Protein AF-A0A9E4XN17-F1 (afdb_monomer)

Secondary structure (DSSP, 8-state):
-PPEEEEEEEEETTSEEEETT---GGG----TT--TTHHHHHHH-SEEEEEHHHHHHHTTSSS-TTTTSEEEEE-SS--GGGS-GGGTTS-EEE-S-HHHHHHHHHHTT--EEEEESHHHHHHHHHTT--SEEEEEEES----TTSEEE---

Solvent-accessible surface area (backbone atoms only — not comparable to full-atom values): 8941 Å² total; per-residue (Å²): 109,85,43,46,28,33,35,73,46,62,26,29,65,77,49,30,60,28,35,66,87,63,51,58,74,86,68,74,58,90,57,87,85,61,66,89,56,47,65,66,55,54,71,66,38,52,32,41,39,30,20,57,70,46,47,60,54,52,72,67,65,71,66,76,89,63,74,91,40,50,32,36,36,48,34,89,81,71,52,80,87,75,53,55,80,94,51,68,86,60,55,46,78,41,74,72,56,63,67,62,48,51,52,49,37,22,74,73,63,47,61,28,34,37,43,37,39,42,73,42,43,40,53,28,55,76,68,70,58,60,77,45,74,48,76,48,68,40,100,43,77,76,58,84,92,40,43,42,58,43,82,125

pLDDT: mean 88.88, std 10.57, range [52.31, 98.56]

Sequence (152 aa):
MHPKVSVYIATSLDGFIARSDGRLDWLEHDSGGEDFGFQEFFDSVETVVMGRGTYGFVATSGEWPYGGKRTIVLSSTLHDTDVAEHLVGKFEVFSMAPADLVERLADDGARHTYVDGGVTIQRFLRAGLIDEMTVSRMPVLLGADIAVRVGL

Nearest PDB structures (foldseek):
  3ky8-assembly1_B  TM=9.077E-01  e=1.567E-12  Shewanella loihica PV-4
  3jtw-assembly1_A-2  TM=8.469E-01  e=5.202E-10  Pediococcus pentosaceus ATCC 25745
  3jtw-assembly2_B-3  TM=8.672E-01  e=9.712E-10  Pediococcus pentosaceus ATCC 25745
  2xw7-assembly1_B  TM=8.400E-01  e=9.780E-09  Mycolicibacterium smegmatis
  7xh2-assembly1_A  TM=7.646E-01  e=1.703E-09  Pseudomonas fluorescens

Structure (mmCIF, N/CA/C/O backbone):
data_AF-A0A9E4XN17-F1
#
_entry.id   AF-A0A9E4XN17-F1
#
loop_
_atom_site.group_PDB
_atom_site.id
_atom_site.type_symbol
_atom_site.label_atom_id
_atom_site.label_alt_id
_atom_site.label_comp_id
_atom_site.label_asym_id
_atom_site.label_entity_id
_atom_site.label_seq_id
_atom_site.pdbx_PDB_ins_code
_atom_site.Cartn_x
_atom_site.Cartn_y
_atom_site.Cartn_z
_atom_site.occupancy
_atom_site.B_iso_or_equiv
_atom_site.auth_seq_id
_atom_site.auth_comp_id
_atom_site.auth_asym_id
_atom_site.auth_atom_id
_atom_site.pdbx_PDB_model_num
ATOM 1 N N . MET A 1 1 ? -18.955 -1.495 12.480 1.00 74.06 1 MET A N 1
ATOM 2 C CA . MET A 1 1 ? -19.166 -1.469 11.012 1.00 74.06 1 MET A CA 1
ATOM 3 C C . MET A 1 1 ? -17.912 -2.060 10.392 1.00 74.06 1 MET A C 1
ATOM 5 O O . MET A 1 1 ? -16.853 -1.715 10.882 1.00 74.06 1 MET A O 1
ATOM 9 N N . HIS A 1 2 ? -17.991 -2.976 9.425 1.00 85.75 2 HIS A N 1
ATOM 10 C CA . HIS A 1 2 ? -16.778 -3.528 8.801 1.00 85.75 2 HIS A CA 1
ATOM 11 C C . HIS A 1 2 ? -16.268 -2.536 7.739 1.00 85.75 2 HIS A C 1
ATOM 13 O O . HIS A 1 2 ? -17.040 -2.239 6.821 1.00 85.75 2 HIS A O 1
ATOM 19 N N . PRO A 1 3 ? -15.048 -1.974 7.859 1.00 93.94 3 PRO A N 1
ATOM 20 C CA . PRO A 1 3 ? -14.491 -1.109 6.824 1.00 93.94 3 PRO A CA 1
ATOM 21 C C . PRO A 1 3 ? -14.298 -1.917 5.542 1.00 93.94 3 PRO A C 1
ATOM 23 O O . PRO A 1 3 ? -13.849 -3.057 5.596 1.00 93.94 3 PRO A O 1
ATOM 26 N N . LYS A 1 4 ? -14.611 -1.332 4.385 1.00 98.25 4 LYS A N 1
ATOM 27 C CA . LYS A 1 4 ? -14.257 -1.937 3.098 1.00 98.25 4 LYS A CA 1
ATOM 28 C C . LYS A 1 4 ? -12.734 -1.970 2.984 1.00 98.25 4 LYS A C 1
ATOM 30 O O . LYS A 1 4 ? -12.092 -0.936 3.165 1.00 98.25 4 LYS A O 1
ATOM 35 N N . VAL A 1 5 ? -12.159 -3.111 2.636 1.00 98.56 5 VAL A N 1
ATOM 36 C CA . VAL A 1 5 ? -10.723 -3.286 2.423 1.00 98.56 5 VAL A CA 1
ATOM 37 C C . VAL A 1 5 ? -10.477 -3.634 0.962 1.00 98.56 5 VAL A C 1
ATOM 39 O O . VAL A 1 5 ? -10.957 -4.649 0.454 1.00 98.56 5 VAL A O 1
ATOM 42 N N . SER A 1 6 ? -9.717 -2.790 0.273 1.00 98.56 6 SER A N 1
ATOM 43 C CA . SER A 1 6 ? -9.447 -2.944 -1.153 1.00 98.56 6 SER A CA 1
ATOM 44 C C . SER A 1 6 ? -7.964 -2.970 -1.468 1.00 98.56 6 SER A C 1
ATOM 46 O O . SER A 1 6 ? -7.160 -2.2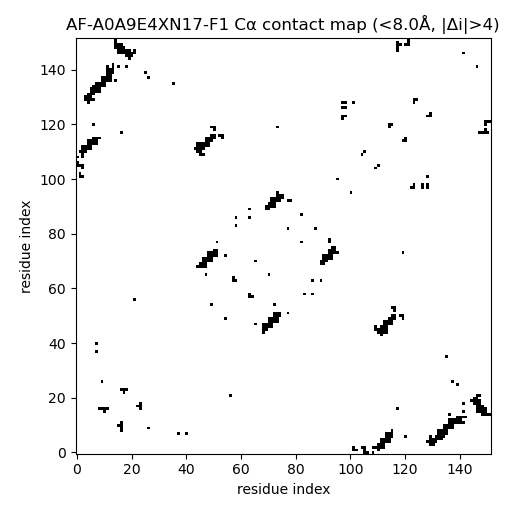96 -0.828 1.00 98.56 6 SER A O 1
ATOM 48 N N . VAL A 1 7 ? -7.622 -3.717 -2.509 1.00 98.25 7 VAL A N 1
ATOM 49 C CA . VAL A 1 7 ? -6.308 -3.703 -3.148 1.00 98.25 7 VAL A CA 1
ATOM 50 C C . VAL A 1 7 ? -6.459 -3.085 -4.530 1.00 98.25 7 VAL A C 1
ATOM 52 O O . VAL A 1 7 ? -7.363 -3.446 -5.280 1.00 98.25 7 VAL A O 1
ATOM 55 N N . TYR A 1 8 ? -5.553 -2.186 -4.878 1.00 97.06 8 TYR A N 1
ATOM 56 C CA . TYR A 1 8 ? -5.412 -1.659 -6.226 1.00 97.06 8 TYR A CA 1
ATOM 57 C C . TYR A 1 8 ? -3.942 -1.794 -6.604 1.00 97.06 8 TYR A C 1
ATOM 59 O O . TYR A 1 8 ? -3.092 -1.173 -5.976 1.00 97.06 8 TYR A O 1
ATOM 67 N N . ILE A 1 9 ? -3.617 -2.663 -7.560 1.00 94.25 9 ILE A N 1
ATOM 68 C CA . ILE A 1 9 ? -2.221 -3.012 -7.834 1.00 94.25 9 ILE A CA 1
ATOM 69 C C . ILE A 1 9 ? -1.965 -3.256 -9.314 1.00 94.25 9 ILE A C 1
ATOM 71 O O . ILE A 1 9 ? -2.763 -3.884 -10.008 1.00 94.25 9 ILE A O 1
ATOM 75 N N . ALA A 1 10 ? -0.812 -2.798 -9.793 1.00 92.25 10 ALA A N 1
ATOM 76 C CA . ALA A 1 10 ? -0.303 -3.167 -11.102 1.00 92.25 10 ALA A CA 1
ATOM 77 C C . ALA A 1 10 ? 0.635 -4.374 -10.983 1.00 92.25 10 ALA A C 1
ATOM 79 O O . ALA A 1 10 ? 1.483 -4.426 -10.094 1.00 92.25 10 ALA A O 1
ATOM 80 N N . THR A 1 11 ? 0.512 -5.337 -11.895 1.00 92.44 11 THR A N 1
ATOM 81 C CA . THR A 1 11 ? 1.398 -6.505 -11.976 1.00 92.44 11 THR A CA 1
ATOM 82 C C . THR A 1 11 ? 1.920 -6.685 -13.395 1.00 92.44 11 THR A C 1
ATOM 84 O O . THR A 1 11 ? 1.197 -6.432 -14.357 1.00 92.44 11 THR A O 1
ATOM 87 N N . SER A 1 12 ? 3.119 -7.231 -13.553 1.00 91.19 12 SER A N 1
ATOM 88 C CA . SER A 1 12 ? 3.583 -7.774 -14.828 1.00 91.19 12 SER A CA 1
ATOM 89 C C . SER A 1 12 ? 2.707 -8.950 -15.288 1.00 91.19 12 SER A C 1
ATOM 91 O O . SER A 1 12 ? 1.927 -9.527 -14.517 1.00 91.19 12 SER A O 1
ATOM 93 N N . LEU A 1 13 ? 2.858 -9.368 -16.544 1.00 90.75 13 LEU A N 1
ATOM 94 C CA . LEU A 1 13 ? 2.138 -10.513 -17.095 1.00 90.75 13 LEU A CA 1
ATOM 95 C C . LEU A 1 13 ? 2.470 -11.808 -16.336 1.00 90.75 13 LEU A C 1
ATOM 97 O O . LEU A 1 13 ? 1.607 -12.663 -16.169 1.00 90.75 13 LEU A O 1
ATOM 101 N N . ASP A 1 14 ? 3.677 -11.942 -15.799 1.00 90.12 14 ASP A N 1
ATOM 102 C CA . ASP A 1 14 ? 4.128 -13.067 -14.971 1.00 90.12 14 ASP A CA 1
ATOM 103 C C . ASP A 1 14 ? 3.928 -12.879 -13.449 1.00 90.12 14 ASP A C 1
ATOM 105 O O . ASP A 1 14 ? 4.371 -13.722 -12.664 1.00 90.12 14 ASP A O 1
ATOM 109 N N . GLY A 1 15 ? 3.184 -11.846 -13.029 1.00 87.19 15 GLY A N 1
ATOM 110 C CA . GLY A 1 15 ? 2.659 -11.705 -11.662 1.00 87.19 15 GLY A CA 1
ATOM 111 C C . GLY A 1 15 ? 3.594 -11.019 -10.660 1.00 87.19 15 GLY A C 1
ATOM 112 O O . GLY A 1 15 ? 3.502 -11.264 -9.452 1.00 87.19 15 GLY A O 1
ATOM 113 N N . PHE A 1 16 ? 4.504 -10.180 -11.144 1.00 89.19 16 PHE A N 1
ATOM 114 C CA . PHE A 1 16 ? 5.435 -9.416 -10.320 1.00 89.19 16 PHE A CA 1
ATOM 115 C C . PHE A 1 16 ? 5.019 -7.952 -10.184 1.00 89.19 16 PHE A C 1
ATOM 117 O O . PHE A 1 16 ? 4.380 -7.407 -11.074 1.00 89.19 16 PHE A O 1
ATOM 124 N N . ILE A 1 17 ? 5.403 -7.314 -9.077 1.00 88.69 17 ILE A N 1
ATOM 125 C CA . ILE A 1 17 ? 4.989 -5.938 -8.736 1.00 88.69 17 ILE A CA 1
ATOM 126 C C . ILE A 1 17 ? 6.137 -4.950 -8.587 1.00 88.69 17 ILE A C 1
ATOM 128 O O . ILE A 1 17 ? 5.918 -3.751 -8.505 1.00 88.69 17 ILE A O 1
ATOM 132 N N . ALA A 1 18 ? 7.363 -5.447 -8.531 1.00 86.69 18 ALA A N 1
ATOM 133 C CA . ALA A 1 18 ? 8.562 -4.634 -8.497 1.00 86.69 18 ALA A CA 1
ATOM 134 C C . ALA A 1 18 ? 9.729 -5.479 -8.980 1.00 86.69 18 ALA A C 1
ATOM 136 O O . ALA A 1 18 ? 9.703 -6.709 -8.851 1.00 86.69 18 ALA A O 1
ATOM 137 N N . ARG A 1 19 ? 10.773 -4.822 -9.479 1.00 85.88 19 ARG A N 1
ATOM 138 C CA . ARG A 1 19 ? 12.066 -5.475 -9.666 1.00 85.88 19 ARG A CA 1
ATOM 139 C C . ARG A 1 19 ? 12.699 -5.841 -8.315 1.00 85.88 19 ARG A C 1
ATOM 141 O O . ARG A 1 19 ? 12.264 -5.390 -7.259 1.00 85.88 19 ARG A O 1
ATOM 148 N N . SER A 1 20 ? 13.749 -6.652 -8.333 1.00 81.81 20 SER A N 1
ATOM 149 C CA . SER A 1 20 ? 14.497 -7.103 -7.155 1.00 81.81 20 SER A CA 1
ATOM 150 C C . SER A 1 20 ? 15.236 -5.960 -6.473 1.00 81.81 20 SER A C 1
ATOM 152 O O . SER A 1 20 ? 15.489 -6.022 -5.276 1.00 81.81 20 SER A O 1
ATOM 154 N N . ASP A 1 21 ? 15.563 -4.918 -7.237 1.00 80.12 21 ASP A N 1
ATOM 155 C CA . ASP A 1 21 ? 16.097 -3.650 -6.743 1.00 80.12 21 ASP A CA 1
ATOM 156 C C . ASP A 1 21 ? 14.992 -2.658 -6.320 1.00 80.12 21 ASP A C 1
ATOM 158 O O . ASP A 1 21 ? 15.292 -1.525 -5.957 1.00 80.12 21 ASP A O 1
ATOM 162 N N . GLY A 1 22 ? 13.720 -3.071 -6.354 1.00 79.38 22 GLY A N 1
ATOM 163 C CA . GLY A 1 22 ? 12.565 -2.262 -5.969 1.00 79.38 22 GLY A CA 1
ATOM 164 C C . GLY A 1 22 ? 12.059 -1.300 -7.045 1.00 79.38 22 GLY A C 1
ATOM 165 O O . GLY A 1 22 ? 11.064 -0.622 -6.806 1.00 79.38 22 GLY A O 1
ATOM 166 N N . ARG A 1 23 ? 12.692 -1.227 -8.226 1.00 84.12 23 ARG A N 1
ATOM 167 C CA . ARG A 1 23 ? 12.269 -0.294 -9.282 1.00 84.12 23 ARG A CA 1
ATOM 168 C C . ARG A 1 23 ? 10.938 -0.679 -9.927 1.00 84.12 23 ARG A C 1
ATOM 170 O O . ARG A 1 23 ? 10.599 -1.861 -10.066 1.00 84.12 23 ARG A O 1
ATOM 177 N N . LEU A 1 24 ? 10.233 0.363 -10.366 1.00 86.94 24 LEU A N 1
ATOM 178 C CA . LEU A 1 24 ? 8.934 0.322 -11.039 1.00 86.94 24 LEU A CA 1
ATOM 179 C C . LEU A 1 24 ? 8.984 0.921 -12.460 1.00 86.94 24 LEU A C 1
ATOM 181 O O . LEU A 1 24 ? 7.953 1.263 -13.016 1.00 86.94 24 LEU A O 1
ATOM 185 N N . ASP A 1 25 ? 10.169 1.019 -13.067 1.00 86.25 25 ASP A N 1
ATOM 186 C CA . ASP A 1 25 ? 10.412 1.526 -14.435 1.00 86.25 25 ASP A CA 1
ATOM 187 C C . ASP A 1 25 ? 9.566 0.823 -15.511 1.00 86.25 25 ASP A C 1
ATOM 189 O O . ASP A 1 25 ? 9.230 1.396 -16.539 1.00 86.25 25 ASP A O 1
ATOM 193 N N . TRP A 1 26 ? 9.185 -0.430 -15.275 1.00 86.62 26 TRP A N 1
ATOM 194 C CA . TRP A 1 26 ? 8.307 -1.190 -16.164 1.00 86.62 26 TRP A CA 1
ATOM 195 C C . TRP A 1 26 ? 6.843 -0.709 -16.154 1.00 86.62 26 TRP A C 1
ATOM 197 O O . TRP A 1 26 ? 6.079 -1.126 -17.024 1.00 86.62 26 TRP A O 1
ATOM 207 N N . LEU A 1 27 ? 6.454 0.139 -15.192 1.00 84.06 27 LEU A N 1
ATOM 208 C CA . LEU A 1 27 ? 5.157 0.820 -15.163 1.00 84.06 27 LEU A CA 1
ATOM 209 C C . LEU A 1 27 ? 5.123 2.068 -16.050 1.00 84.06 27 LEU A C 1
ATOM 211 O O . LEU A 1 27 ? 4.031 2.528 -16.361 1.00 84.06 27 LEU A O 1
ATOM 215 N N . GLU A 1 28 ? 6.271 2.587 -16.503 1.00 75.69 28 GLU A N 1
ATOM 216 C CA . GLU A 1 28 ? 6.367 3.751 -17.405 1.00 75.69 28 GLU A CA 1
ATOM 217 C C . GLU A 1 28 ? 5.941 3.415 -18.851 1.00 75.69 28 GLU A C 1
ATOM 219 O O . GLU A 1 28 ? 6.473 3.942 -19.829 1.00 75.69 28 GLU A O 1
ATOM 224 N N . HIS A 1 29 ? 4.988 2.496 -19.010 1.00 68.94 29 HIS A N 1
ATOM 225 C CA . HIS A 1 29 ? 4.372 2.216 -20.294 1.00 68.94 29 HIS A CA 1
ATOM 226 C C . HIS A 1 29 ? 3.520 3.414 -20.716 1.00 68.94 29 HIS A C 1
ATOM 228 O O . HIS A 1 29 ? 2.818 3.997 -19.892 1.00 68.94 29 HIS A O 1
ATOM 234 N N . ASP A 1 30 ? 3.560 3.763 -22.002 1.00 66.44 30 ASP A N 1
ATOM 235 C CA . ASP A 1 30 ? 2.687 4.795 -22.555 1.00 66.44 30 ASP A CA 1
ATOM 236 C C . ASP A 1 30 ? 1.230 4.321 -22.469 1.00 66.44 30 ASP A C 1
ATOM 238 O O . ASP A 1 30 ? 0.748 3.561 -23.308 1.00 66.44 30 ASP A O 1
ATOM 242 N N . SER A 1 31 ? 0.541 4.738 -21.408 1.00 68.12 31 SER A N 1
ATOM 243 C CA . SER A 1 31 ? -0.887 4.500 -21.207 1.00 68.12 31 SER A CA 1
ATOM 244 C C . SER A 1 31 ? -1.752 5.496 -21.985 1.00 68.12 31 SER A C 1
ATOM 246 O O . SER A 1 31 ? -2.962 5.541 -21.786 1.00 68.12 31 SER A O 1
ATOM 248 N N . GLY A 1 32 ? -1.162 6.359 -22.825 1.00 71.12 32 GLY A N 1
ATOM 249 C CA . GLY A 1 32 ? -1.883 7.454 -23.470 1.00 71.12 32 GLY A CA 1
ATOM 250 C C . GLY A 1 32 ? -2.440 8.481 -22.476 1.00 71.12 32 GLY A C 1
ATOM 251 O O . GLY A 1 32 ? -3.367 9.215 -22.816 1.00 71.12 32 GLY A O 1
ATOM 252 N N . GLY A 1 33 ? -1.899 8.527 -21.252 1.00 70.56 33 GLY A N 1
ATOM 253 C CA . GLY A 1 33 ? -2.381 9.380 -20.162 1.00 70.56 33 GLY A CA 1
ATOM 254 C C . GLY A 1 33 ? -3.486 8.760 -19.300 1.00 70.56 33 GLY A C 1
ATOM 255 O O . GLY A 1 33 ? -4.038 9.455 -18.452 1.00 70.56 33 GLY A O 1
ATOM 256 N N . GLU A 1 34 ? -3.816 7.481 -19.495 1.00 77.94 34 GLU A N 1
ATOM 257 C CA . GLU A 1 34 ? -4.762 6.753 -18.647 1.00 77.94 34 GLU A CA 1
ATOM 258 C C . GLU A 1 34 ? -4.109 6.347 -17.312 1.00 77.94 34 GLU A C 1
ATOM 260 O O . GLU A 1 34 ? -2.981 5.849 -17.283 1.00 77.94 34 GLU A O 1
ATOM 265 N N . ASP A 1 35 ? -4.821 6.551 -16.203 1.00 83.06 35 ASP A N 1
ATOM 266 C CA . ASP A 1 35 ? -4.412 6.170 -14.841 1.00 83.06 35 ASP A CA 1
ATOM 267 C C . ASP A 1 35 ? -5.078 4.862 -14.371 1.00 83.06 35 ASP A C 1
ATOM 269 O O . ASP A 1 35 ? -4.978 4.484 -13.204 1.00 83.06 35 ASP A O 1
ATOM 273 N N . PHE A 1 36 ? -5.791 4.188 -15.279 1.00 86.56 36 PHE A N 1
ATOM 274 C CA . PHE A 1 36 ? -6.576 2.975 -15.045 1.00 86.56 36 PHE A CA 1
ATOM 275 C C . PHE A 1 36 ? -7.668 3.132 -13.966 1.00 86.56 36 PHE A C 1
ATOM 277 O O . PHE A 1 36 ? -8.110 2.145 -13.370 1.00 86.56 36 PHE A O 1
ATOM 284 N N . GLY A 1 37 ? -8.116 4.362 -13.692 1.00 91.38 37 GLY A N 1
ATOM 285 C CA . GLY A 1 37 ? -9.078 4.665 -12.630 1.00 91.38 37 GLY A CA 1
ATOM 286 C C . GLY A 1 37 ? -8.452 4.743 -11.236 1.00 91.38 37 GLY A C 1
ATOM 287 O O . GLY A 1 37 ? -9.176 4.710 -10.238 1.00 91.38 37 GLY A O 1
ATOM 288 N N . PHE A 1 38 ? -7.120 4.831 -11.137 1.00 93.19 38 PHE A N 1
ATOM 289 C CA . PHE A 1 38 ? -6.434 4.950 -9.854 1.00 93.19 38 PHE A CA 1
ATOM 290 C C . PHE A 1 38 ? -6.882 6.189 -9.081 1.00 93.19 38 PHE A C 1
ATOM 292 O O . PHE A 1 38 ? -7.108 6.075 -7.882 1.00 93.19 38 PHE A O 1
ATOM 299 N N . GLN A 1 39 ? -7.055 7.344 -9.728 1.00 93.75 39 GLN A N 1
ATOM 300 C CA . GLN A 1 39 ? -7.467 8.566 -9.039 1.00 93.75 39 GLN A CA 1
ATOM 301 C C . GLN A 1 39 ? -8.870 8.432 -8.433 1.00 93.75 39 GLN A C 1
ATOM 303 O O . GLN A 1 39 ? -9.065 8.778 -7.271 1.00 93.75 39 GLN A O 1
ATOM 308 N N . GLU A 1 40 ? -9.829 7.869 -9.174 1.00 95.50 40 GLU A N 1
ATOM 309 C CA . GLU A 1 40 ? -11.190 7.625 -8.673 1.00 95.50 40 GLU A CA 1
ATOM 310 C C . GLU A 1 40 ? -11.181 6.667 -7.471 1.00 95.50 40 GLU A C 1
ATOM 312 O O . GLU A 1 40 ? -11.806 6.941 -6.443 1.00 95.50 40 GLU A O 1
ATOM 317 N N . PHE A 1 41 ? -10.419 5.574 -7.567 1.00 97.25 41 PHE A N 1
ATOM 318 C CA . PHE A 1 41 ? -10.203 4.657 -6.449 1.00 97.25 41 PHE A CA 1
ATOM 319 C C . PHE A 1 41 ? -9.542 5.362 -5.258 1.00 97.25 41 PHE A C 1
ATOM 321 O O . PHE A 1 41 ? -9.956 5.208 -4.109 1.00 97.25 41 PHE A O 1
ATOM 328 N N . PHE A 1 42 ? -8.502 6.146 -5.520 1.00 96.62 42 PHE A N 1
ATOM 329 C CA . PHE A 1 42 ? -7.731 6.796 -4.481 1.00 96.62 42 PHE A CA 1
ATOM 330 C C . PHE A 1 42 ? -8.566 7.853 -3.753 1.00 96.62 42 PHE A C 1
ATOM 332 O O . PHE A 1 42 ? -8.477 7.978 -2.534 1.00 96.62 42 PHE A O 1
ATOM 339 N N . ASP A 1 43 ? -9.443 8.569 -4.448 1.00 96.50 43 ASP A N 1
ATOM 340 C CA . ASP A 1 43 ? -10.366 9.526 -3.839 1.00 96.50 43 ASP A CA 1
ATOM 341 C C . ASP A 1 43 ? -11.431 8.854 -2.962 1.00 96.50 43 ASP A C 1
ATOM 343 O O . ASP A 1 43 ? -11.883 9.460 -1.987 1.00 96.50 43 ASP A O 1
ATOM 347 N N . SER A 1 44 ? -11.774 7.588 -3.222 1.00 96.75 44 SER A N 1
ATOM 348 C CA . SER A 1 44 ? -12.738 6.844 -2.404 1.00 96.75 44 SER A CA 1
ATOM 349 C C . SER A 1 44 ? -12.166 6.339 -1.074 1.00 96.75 44 SER A C 1
ATOM 351 O O . SER A 1 44 ? -12.938 6.019 -0.166 1.00 96.75 44 SER A O 1
ATOM 353 N N . VAL A 1 45 ? -10.837 6.253 -0.935 1.00 97.50 45 VAL A N 1
ATOM 354 C CA . VAL A 1 45 ? -10.185 5.690 0.259 1.00 97.50 45 VAL A CA 1
ATOM 355 C C . VAL A 1 45 ? -9.804 6.761 1.276 1.00 97.50 45 VAL A C 1
ATOM 357 O O . VAL A 1 45 ? -9.348 7.853 0.939 1.00 97.50 45 VAL A O 1
ATOM 360 N N . GLU A 1 46 ? -9.944 6.436 2.557 1.00 96.81 46 GLU A N 1
ATOM 361 C CA . GLU A 1 46 ? -9.601 7.341 3.666 1.00 96.81 46 GLU A CA 1
ATOM 362 C C . GLU A 1 46 ? -8.316 6.917 4.375 1.00 96.81 46 GLU A C 1
ATOM 364 O O . GLU A 1 46 ? -7.632 7.738 4.989 1.00 96.81 46 GLU A O 1
ATOM 369 N N . THR A 1 47 ? -8.012 5.619 4.314 1.00 98.00 47 THR A N 1
ATOM 370 C CA . THR A 1 47 ? -6.877 5.003 4.998 1.00 98.00 47 THR A CA 1
ATOM 371 C C . THR A 1 47 ? -6.035 4.203 4.016 1.00 98.00 47 THR A C 1
ATOM 373 O O . THR A 1 47 ? -6.576 3.442 3.218 1.00 98.00 47 THR A O 1
ATOM 376 N N . VAL A 1 48 ? -4.715 4.342 4.103 1.00 98.25 48 VAL A N 1
ATOM 377 C CA . VAL A 1 48 ? -3.733 3.548 3.361 1.00 98.25 48 VAL A CA 1
ATOM 378 C C . VAL A 1 48 ? -2.950 2.693 4.351 1.00 98.25 4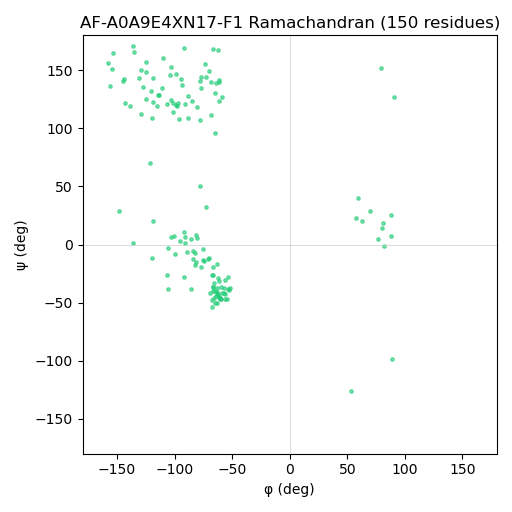8 VAL A C 1
ATOM 380 O O . VAL A 1 48 ? -2.417 3.206 5.331 1.00 98.25 48 VAL A O 1
ATOM 383 N N . VAL A 1 49 ? -2.861 1.393 4.100 1.00 98.38 49 VAL A N 1
ATOM 384 C CA . VAL A 1 49 ? -2.091 0.438 4.899 1.00 98.38 49 VAL A CA 1
ATOM 385 C C . VAL A 1 49 ? -1.020 -0.168 4.012 1.00 98.38 49 VAL A C 1
ATOM 387 O O . VAL A 1 49 ? -1.331 -0.786 2.999 1.00 98.38 49 VAL A O 1
ATOM 390 N N . MET A 1 50 ? 0.242 -0.044 4.409 1.00 97.06 50 MET A N 1
ATOM 391 C CA . MET A 1 50 ? 1.359 -0.617 3.662 1.00 97.06 50 MET A CA 1
ATOM 392 C C . MET A 1 50 ? 2.367 -1.314 4.567 1.00 97.06 50 MET A C 1
ATOM 394 O O . MET A 1 50 ? 2.365 -1.154 5.783 1.00 97.06 50 MET A O 1
ATOM 398 N N . GLY A 1 51 ? 3.246 -2.115 3.970 1.00 95.19 51 GLY A N 1
ATOM 399 C CA . GLY A 1 51 ? 4.361 -2.738 4.687 1.00 95.19 51 GLY A CA 1
ATOM 400 C C . GLY A 1 51 ? 5.635 -1.895 4.638 1.00 95.19 51 GLY A C 1
ATOM 401 O O . GLY A 1 51 ? 5.760 -0.979 3.827 1.00 95.19 51 GLY A O 1
ATOM 402 N N . ARG A 1 52 ? 6.637 -2.274 5.443 1.00 91.56 52 ARG A N 1
ATOM 403 C CA . ARG A 1 52 ? 7.965 -1.626 5.462 1.00 91.56 52 ARG A CA 1
ATOM 404 C C . ARG A 1 52 ? 8.621 -1.504 4.078 1.00 91.56 52 ARG A C 1
ATOM 406 O O . ARG A 1 52 ? 9.278 -0.505 3.820 1.00 91.56 52 ARG A O 1
ATOM 413 N N . GLY A 1 53 ? 8.469 -2.505 3.206 1.00 88.19 53 GLY A N 1
ATOM 414 C CA . GLY A 1 53 ? 9.058 -2.484 1.859 1.00 88.19 53 GLY A CA 1
ATOM 415 C C . GLY A 1 53 ? 8.496 -1.355 0.989 1.00 88.19 53 GLY A C 1
ATOM 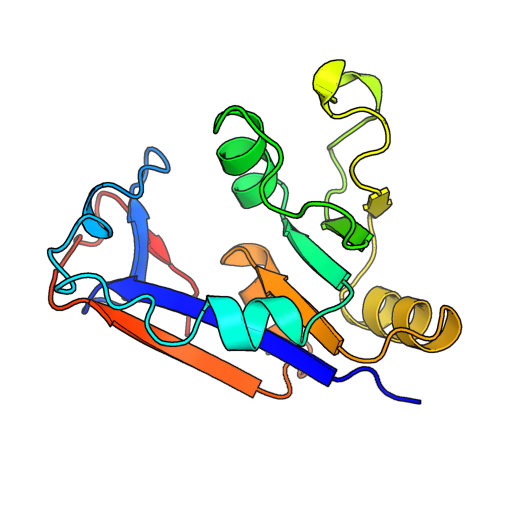416 O O . GLY A 1 53 ? 9.259 -0.557 0.455 1.00 88.19 53 GLY A O 1
ATOM 417 N N . THR A 1 54 ? 7.167 -1.244 0.923 1.00 90.94 54 THR A N 1
ATOM 418 C CA . THR A 1 54 ? 6.478 -0.152 0.217 1.00 90.94 54 THR A CA 1
ATOM 419 C C . THR A 1 54 ? 6.795 1.201 0.840 1.00 90.94 54 THR A C 1
ATOM 421 O O . THR A 1 54 ? 7.106 2.139 0.115 1.00 90.94 54 THR A O 1
ATOM 424 N N . TYR A 1 55 ? 6.805 1.292 2.175 1.00 91.75 55 TYR A N 1
ATOM 425 C CA . TYR A 1 55 ? 7.233 2.510 2.865 1.00 91.75 55 TYR A CA 1
ATOM 426 C C . TYR A 1 55 ? 8.650 2.926 2.453 1.00 91.75 55 TYR A C 1
ATO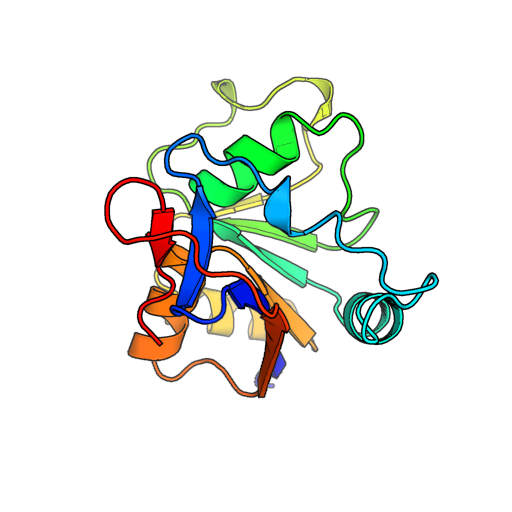M 428 O O . TYR A 1 55 ? 8.864 4.083 2.123 1.00 91.75 55 TYR A O 1
ATOM 436 N N . GLY A 1 56 ? 9.605 1.991 2.420 1.00 88.69 56 GLY A N 1
ATOM 437 C CA . GLY A 1 56 ? 10.984 2.277 2.021 1.00 88.69 56 GLY A CA 1
ATOM 438 C C . GLY A 1 56 ? 11.094 2.828 0.599 1.00 88.69 56 GLY A C 1
ATOM 439 O O . GLY A 1 56 ? 11.889 3.730 0.365 1.00 88.69 56 GLY A O 1
ATOM 440 N N . PHE A 1 57 ? 10.267 2.340 -0.328 1.00 85.69 57 PHE A N 1
ATOM 441 C CA . PHE A 1 57 ? 10.185 2.882 -1.685 1.00 85.69 57 PHE A CA 1
ATOM 442 C C . PHE A 1 57 ? 9.607 4.306 -1.689 1.00 85.69 57 PHE A C 1
ATOM 444 O O . PHE A 1 57 ? 10.249 5.239 -2.170 1.00 85.69 57 PHE A O 1
ATOM 451 N N . VAL A 1 58 ? 8.435 4.499 -1.080 1.00 87.81 58 VAL A N 1
ATOM 452 C CA . VAL A 1 58 ? 7.725 5.789 -1.065 1.00 87.81 58 VAL A CA 1
ATOM 453 C C . VAL A 1 58 ? 8.483 6.867 -0.284 1.00 87.81 58 VAL A C 1
ATOM 455 O O . VAL A 1 58 ? 8.484 8.032 -0.662 1.00 87.81 58 VAL A O 1
ATOM 458 N N . ALA A 1 59 ? 9.203 6.502 0.773 1.00 86.75 59 ALA A N 1
ATOM 459 C CA . ALA A 1 59 ? 10.034 7.440 1.524 1.00 86.75 59 ALA A CA 1
ATOM 460 C C . ALA A 1 59 ? 11.175 8.043 0.681 1.00 86.75 59 ALA A C 1
ATOM 462 O O . ALA A 1 59 ? 11.750 9.057 1.069 1.00 86.75 59 ALA A O 1
ATOM 463 N N . THR A 1 60 ? 11.514 7.436 -0.464 1.00 83.50 60 THR A N 1
ATOM 464 C CA . THR A 1 60 ? 12.546 7.939 -1.385 1.00 83.50 60 THR A CA 1
ATOM 465 C C . THR A 1 60 ? 11.985 8.708 -2.582 1.00 83.50 60 THR A C 1
ATOM 467 O O . THR A 1 60 ? 12.760 9.332 -3.304 1.00 83.50 60 THR A O 1
ATOM 470 N N . SER A 1 61 ? 10.662 8.719 -2.793 1.00 74.12 61 SER A N 1
ATOM 471 C CA . SER A 1 61 ? 10.030 9.324 -3.978 1.00 74.12 61 SER A CA 1
ATOM 472 C C . SER A 1 61 ? 9.854 10.848 -3.897 1.00 74.12 61 SER A C 1
ATOM 474 O O . SER A 1 61 ? 9.217 11.441 -4.765 1.00 74.12 61 SER A O 1
ATOM 476 N N . GLY A 1 62 ? 10.425 11.500 -2.881 1.00 78.69 62 GLY A N 1
ATOM 477 C CA . GLY A 1 62 ? 10.333 12.945 -2.680 1.00 78.69 62 GLY A CA 1
ATOM 478 C C . GLY A 1 62 ? 9.107 13.335 -1.858 1.00 78.69 62 GLY A C 1
ATOM 479 O O . GLY A 1 62 ? 9.152 13.298 -0.631 1.00 78.69 62 GLY A O 1
ATOM 480 N N . GLU A 1 63 ? 8.027 13.756 -2.519 1.00 84.50 63 GLU A N 1
ATOM 481 C CA . GLU A 1 63 ? 6.800 14.173 -1.833 1.00 84.50 63 GLU A CA 1
ATOM 482 C C . GLU A 1 63 ? 5.987 12.968 -1.338 1.00 84.50 63 GLU A C 1
ATOM 484 O O . GLU A 1 63 ? 5.925 11.925 -1.989 1.00 84.50 63 GLU A O 1
ATOM 489 N N . TRP A 1 64 ? 5.347 13.119 -0.174 1.00 89.75 64 TRP A N 1
ATOM 490 C CA . TRP A 1 64 ? 4.473 12.097 0.394 1.00 89.75 64 TRP A CA 1
ATOM 491 C C . TRP A 1 64 ? 3.201 11.939 -0.458 1.00 89.75 64 TRP A C 1
ATOM 493 O O . TRP A 1 64 ? 2.351 12.834 -0.438 1.00 89.75 64 TRP A O 1
ATOM 503 N N . PRO A 1 65 ? 3.010 10.807 -1.160 1.00 88.75 65 PRO A N 1
ATOM 504 C CA . PRO A 1 65 ? 1.989 10.697 -2.201 1.00 88.75 65 PRO A CA 1
ATOM 505 C C . PRO A 1 65 ? 0.572 10.568 -1.635 1.00 88.75 65 PRO A C 1
ATOM 507 O O . PRO A 1 65 ? -0.402 10.716 -2.366 1.00 88.75 65 PRO A O 1
ATOM 510 N N . TYR A 1 66 ? 0.433 10.299 -0.332 1.00 92.06 66 TYR A N 1
ATOM 511 C CA . TYR A 1 66 ? -0.865 10.005 0.276 1.00 92.06 66 TYR A CA 1
ATOM 512 C C . TYR A 1 66 ? -1.604 11.231 0.823 1.00 92.06 66 TYR A C 1
ATOM 514 O O . TYR A 1 66 ? -2.706 11.105 1.364 1.00 92.06 66 TYR A O 1
ATOM 522 N N . GLY A 1 67 ? -1.022 12.424 0.669 1.00 88.06 67 GLY A N 1
ATOM 523 C CA . GLY A 1 67 ? -1.649 13.683 1.060 1.00 88.06 67 GLY A CA 1
ATOM 524 C C . GLY A 1 67 ? -2.130 13.675 2.514 1.00 88.06 67 GLY A C 1
ATOM 525 O O . GLY A 1 67 ? -1.353 13.414 3.432 1.00 88.06 67 GLY A O 1
ATOM 526 N N . GLY A 1 68 ? -3.415 13.985 2.716 1.00 91.06 68 GLY A N 1
ATOM 527 C CA . GLY A 1 68 ? -4.067 14.025 4.031 1.00 91.06 68 GLY A CA 1
ATOM 528 C C . GLY A 1 68 ? -4.721 12.715 4.482 1.00 91.06 68 GLY A C 1
ATOM 529 O O . GLY A 1 68 ? -5.425 12.723 5.490 1.00 91.06 68 GLY A O 1
ATOM 530 N N . LYS A 1 69 ? -4.552 11.608 3.748 1.00 95.62 69 LYS A N 1
ATOM 531 C CA . LYS A 1 69 ? -5.147 10.318 4.126 1.00 95.62 69 LYS A CA 1
ATOM 532 C C . LYS A 1 69 ? -4.411 9.718 5.317 1.00 95.62 69 LYS A C 1
ATOM 534 O O . LYS A 1 69 ? -3.183 9.804 5.414 1.00 95.62 69 LYS A O 1
ATOM 539 N N . ARG A 1 70 ? -5.151 9.049 6.203 1.00 96.94 70 ARG A N 1
ATOM 540 C CA . ARG A 1 70 ? -4.546 8.303 7.310 1.00 96.94 70 ARG A CA 1
ATOM 541 C C . ARG A 1 70 ? -3.658 7.213 6.720 1.00 96.94 70 ARG A C 1
ATOM 543 O O . ARG A 1 70 ? -4.134 6.400 5.937 1.00 96.94 70 ARG A O 1
ATOM 550 N N . THR A 1 71 ? -2.380 7.190 7.070 1.00 97.25 71 THR A N 1
ATOM 551 C CA . THR A 1 71 ? -1.448 6.200 6.521 1.00 97.25 71 THR A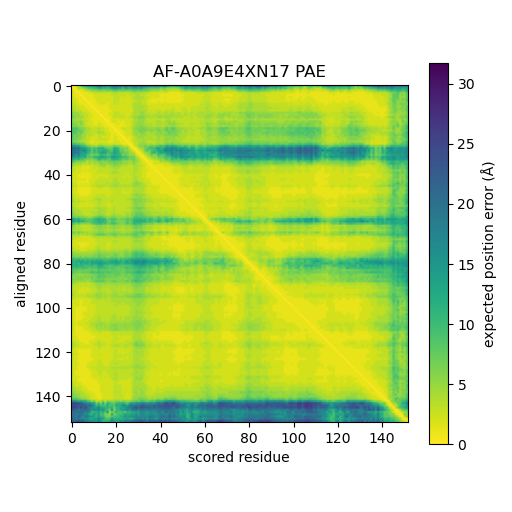 CA 1
ATOM 552 C C . THR A 1 71 ? -0.847 5.371 7.639 1.00 97.25 71 THR A C 1
ATOM 554 O O . THR A 1 71 ? -0.393 5.919 8.637 1.00 97.25 71 THR A O 1
ATOM 557 N N . ILE A 1 72 ? -0.842 4.052 7.477 1.00 97.31 72 ILE A N 1
ATOM 558 C CA . ILE A 1 72 ? -0.374 3.092 8.473 1.00 97.31 72 ILE A CA 1
ATOM 559 C C . ILE A 1 72 ? 0.700 2.215 7.839 1.00 97.31 72 ILE A C 1
ATOM 561 O O . ILE A 1 72 ? 0.471 1.553 6.824 1.00 97.31 72 ILE A O 1
ATOM 565 N N . VAL A 1 73 ? 1.869 2.172 8.469 1.00 96.50 73 VAL A N 1
ATOM 566 C CA . VAL A 1 73 ? 2.957 1.268 8.104 1.00 96.50 73 VAL A CA 1
ATOM 567 C C . VAL A 1 73 ? 2.966 0.092 9.075 1.00 96.50 73 VAL A C 1
ATOM 569 O O . VAL A 1 73 ? 3.261 0.238 10.261 1.00 96.50 73 VAL A O 1
ATOM 572 N N . LEU A 1 74 ? 2.668 -1.101 8.562 1.00 96.75 74 LEU A N 1
ATOM 573 C CA . LEU A 1 74 ? 2.786 -2.348 9.305 1.00 96.75 74 LEU A CA 1
ATOM 574 C C . LEU A 1 74 ? 4.249 -2.790 9.369 1.00 96.75 74 LEU A C 1
ATOM 576 O O . LEU A 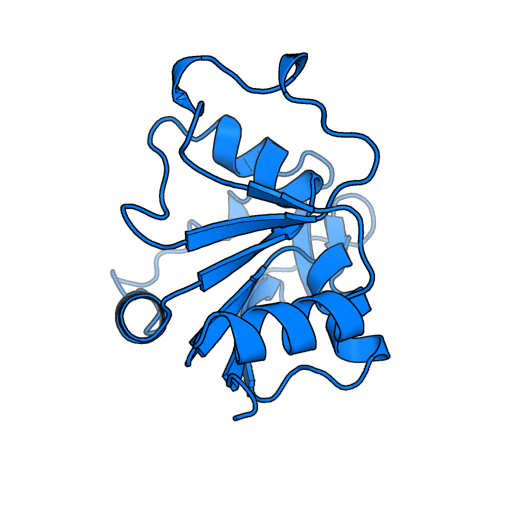1 74 ? 4.825 -3.262 8.382 1.00 96.75 74 LEU A O 1
ATOM 580 N N . SER A 1 75 ? 4.852 -2.651 10.548 1.00 94.62 75 SER A N 1
ATOM 581 C CA . SER A 1 75 ? 6.241 -3.030 10.795 1.00 94.62 75 SER A CA 1
ATOM 582 C C . SER A 1 75 ? 6.494 -3.308 12.273 1.00 94.62 75 SER A C 1
ATOM 584 O O . SER A 1 75 ? 6.098 -2.536 13.136 1.00 94.62 75 SER A O 1
ATOM 586 N N . SER A 1 76 ? 7.229 -4.382 12.560 1.00 91.81 76 SER A N 1
ATOM 587 C CA . SER A 1 76 ? 7.751 -4.694 13.899 1.00 91.81 76 SER A CA 1
ATOM 588 C C . SER A 1 76 ? 9.186 -4.199 14.118 1.00 91.81 76 SER A C 1
ATOM 590 O O . SER A 1 76 ? 9.802 -4.518 15.128 1.00 91.81 76 SER A O 1
ATOM 592 N N . THR A 1 77 ? 9.761 -3.510 13.129 1.00 89.88 77 THR A N 1
ATOM 593 C CA . THR A 1 77 ? 11.194 -3.155 13.077 1.00 89.88 77 THR A CA 1
ATOM 594 C C . THR A 1 77 ? 11.439 -1.712 12.640 1.00 89.88 77 THR A C 1
ATOM 596 O O . THR A 1 77 ? 12.588 -1.335 12.430 1.00 89.88 77 THR A O 1
ATOM 599 N N . LEU A 1 78 ? 10.374 -0.944 12.394 1.00 88.12 78 LEU A N 1
ATOM 600 C CA . LEU A 1 78 ? 10.463 0.474 12.065 1.00 88.12 78 LEU A CA 1
ATOM 601 C C . LEU A 1 78 ? 10.207 1.237 13.360 1.00 88.12 78 LEU A C 1
ATOM 603 O O . LEU A 1 78 ? 9.142 1.073 13.953 1.00 88.12 78 LEU A O 1
ATOM 607 N N . HIS A 1 79 ? 11.186 2.014 13.798 1.00 82.19 79 HIS A N 1
ATOM 608 C CA . HIS A 1 79 ? 11.091 2.850 14.988 1.00 82.19 79 HIS A CA 1
ATOM 609 C C . HIS A 1 79 ? 11.042 4.325 14.590 1.00 82.19 79 HIS A C 1
ATOM 611 O O . HIS A 1 79 ? 11.475 4.688 13.499 1.00 82.19 79 HIS A O 1
ATOM 617 N N . ASP A 1 80 ? 10.565 5.192 15.485 1.00 76.81 80 ASP A N 1
ATOM 618 C CA . ASP A 1 80 ? 10.461 6.636 15.218 1.00 76.81 80 ASP A CA 1
ATOM 619 C C . ASP A 1 80 ? 11.807 7.263 14.817 1.00 76.81 80 ASP A C 1
ATOM 621 O O . ASP A 1 80 ? 11.856 8.182 14.006 1.00 76.81 80 ASP A O 1
ATOM 625 N N . THR A 1 81 ? 12.919 6.722 15.324 1.00 75.81 81 THR A N 1
ATOM 626 C CA . THR A 1 81 ? 14.284 7.144 14.970 1.00 75.81 81 THR A CA 1
ATOM 627 C C . THR A 1 81 ? 14.679 6.838 13.525 1.00 75.81 81 THR A C 1
ATOM 629 O O . THR A 1 81 ? 15.632 7.426 13.025 1.00 75.81 81 THR A O 1
ATOM 632 N N . ASP A 1 82 ? 13.976 5.920 12.861 1.00 80.50 82 ASP A N 1
ATOM 633 C CA . ASP A 1 82 ? 14.215 5.543 11.465 1.00 80.50 82 ASP A CA 1
ATOM 634 C C . ASP A 1 82 ? 13.417 6.423 10.484 1.00 80.50 82 ASP A C 1
ATOM 636 O O . ASP A 1 82 ? 13.560 6.293 9.264 1.00 80.50 82 ASP A O 1
ATOM 640 N N . VAL A 1 83 ? 12.534 7.288 10.995 1.00 83.50 83 VAL A N 1
ATOM 641 C CA . VAL A 1 83 ? 11.662 8.138 10.183 1.00 83.50 83 VAL A CA 1
ATOM 642 C C . VAL A 1 83 ? 12.412 9.402 9.786 1.00 83.50 83 VAL A C 1
ATOM 644 O O . VAL A 1 83 ? 12.901 10.152 10.629 1.00 83.50 83 VAL A O 1
ATOM 647 N N . ALA A 1 84 ? 12.499 9.654 8.480 1.00 82.44 84 ALA A N 1
ATOM 648 C CA . ALA A 1 84 ? 13.096 10.881 7.977 1.00 82.44 84 ALA A CA 1
ATOM 649 C C . ALA A 1 84 ? 12.301 12.103 8.467 1.00 82.44 84 ALA A C 1
ATOM 651 O O . ALA A 1 84 ? 11.072 12.074 8.493 1.00 82.44 84 ALA A O 1
ATOM 652 N N . GLU A 1 85 ? 12.991 13.194 8.805 1.00 84.50 85 GLU A N 1
ATOM 653 C CA . GLU A 1 85 ? 12.386 14.382 9.433 1.00 84.50 85 GLU A CA 1
ATOM 654 C C . GLU A 1 85 ? 11.176 14.933 8.653 1.00 84.50 85 GLU A C 1
ATOM 656 O O . GLU A 1 85 ? 10.150 15.270 9.237 1.00 84.50 85 GLU A O 1
ATOM 661 N N . HIS A 1 86 ? 11.247 14.930 7.319 1.00 84.06 86 HIS A N 1
ATOM 662 C CA . HIS A 1 86 ? 10.170 15.397 6.437 1.00 84.06 86 HIS A CA 1
ATOM 663 C C . HIS A 1 86 ? 8.920 14.492 6.415 1.00 84.06 86 HIS A C 1
ATOM 665 O O . HIS A 1 86 ? 7.882 14.896 5.886 1.00 84.06 86 HIS A O 1
ATOM 671 N N . LEU A 1 87 ? 9.001 13.283 6.980 1.00 87.50 87 LEU A N 1
ATOM 672 C CA . LEU A 1 87 ? 7.907 12.311 7.065 1.00 87.50 87 LEU A CA 1
ATOM 673 C C . LEU A 1 87 ? 7.308 12.195 8.472 1.00 87.50 87 LEU A C 1
ATOM 675 O O . LEU A 1 87 ? 6.329 11.469 8.662 1.00 87.50 87 LEU A O 1
ATOM 679 N N . VAL A 1 88 ? 7.853 12.911 9.460 1.00 86.75 88 VAL A N 1
ATOM 680 C CA . VAL A 1 88 ? 7.329 12.897 10.830 1.00 86.75 88 VAL A CA 1
ATOM 681 C C . VAL A 1 88 ? 5.866 13.352 10.830 1.00 86.75 88 VAL A C 1
ATOM 683 O O . VAL A 1 88 ? 5.516 14.401 10.288 1.00 86.75 88 VAL A O 1
ATOM 686 N N . GLY A 1 89 ? 4.995 12.532 11.423 1.00 88.44 89 GLY A N 1
ATOM 687 C CA . GLY A 1 89 ? 3.554 12.788 11.499 1.00 88.44 89 GLY A CA 1
ATOM 688 C C . GLY A 1 89 ? 2.767 12.514 10.211 1.00 88.44 89 GLY A C 1
ATOM 689 O O . GLY A 1 89 ? 1.570 12.784 10.178 1.00 88.44 89 GLY A O 1
ATOM 690 N N . LYS A 1 90 ? 3.397 11.979 9.153 1.00 91.50 90 LYS A N 1
ATOM 691 C CA . LYS A 1 90 ? 2.707 11.602 7.901 1.00 91.50 90 LYS A CA 1
ATOM 692 C C . LYS A 1 90 ? 2.035 10.227 7.959 1.00 91.50 90 LYS A C 1
ATOM 694 O O . LYS A 1 90 ? 1.180 9.936 7.125 1.00 91.50 90 LYS A O 1
ATOM 699 N N . PHE A 1 91 ? 2.423 9.386 8.914 1.00 94.19 91 PHE A N 1
ATOM 700 C CA . PHE A 1 91 ? 1.908 8.030 9.079 1.00 94.19 91 PHE A CA 1
ATOM 701 C C . PHE A 1 91 ? 2.004 7.553 10.533 1.00 94.19 91 PHE A C 1
ATOM 703 O O . PHE A 1 91 ? 2.729 8.123 11.347 1.00 94.19 91 PHE A O 1
ATOM 710 N N . GLU A 1 92 ? 1.289 6.473 10.831 1.00 94.62 92 GLU A N 1
ATOM 711 C CA . GLU A 1 92 ? 1.354 5.706 12.073 1.00 94.62 92 GLU A CA 1
ATOM 712 C C . GLU A 1 92 ? 2.120 4.399 11.835 1.00 94.62 92 GLU A C 1
ATOM 714 O O . GLU A 1 92 ? 2.019 3.793 10.765 1.00 94.62 92 GLU A O 1
ATOM 719 N N . VAL A 1 93 ? 2.862 3.923 12.837 1.00 94.81 93 VAL A N 1
ATOM 720 C CA . VAL A 1 93 ? 3.504 2.602 12.789 1.00 94.81 93 VAL A CA 1
ATOM 721 C C . VAL A 1 93 ? 2.757 1.649 13.700 1.00 94.81 93 VAL A C 1
ATOM 723 O O . VAL A 1 93 ? 2.696 1.867 14.908 1.00 94.81 93 VAL A O 1
ATOM 726 N N . PHE A 1 94 ? 2.241 0.558 13.135 1.00 95.88 94 PHE A N 1
ATOM 727 C CA . PHE A 1 94 ? 1.614 -0.511 13.906 1.00 95.88 94 PHE A CA 1
ATOM 728 C C . PHE A 1 94 ? 2.339 -1.842 13.721 1.00 95.88 94 PHE A C 1
ATOM 730 O O . PHE A 1 94 ? 2.777 -2.209 12.631 1.00 95.88 94 PHE A O 1
ATOM 737 N N . SER A 1 95 ? 2.410 -2.607 14.808 1.00 95.12 95 SER A N 1
ATOM 738 C CA . SER A 1 95 ? 2.951 -3.966 14.835 1.00 95.12 95 SER A CA 1
ATOM 739 C C . SER A 1 95 ? 1.880 -4.934 15.338 1.00 95.12 95 SER A C 1
ATOM 741 O O . SER A 1 95 ? 1.972 -5.451 16.449 1.00 95.12 95 SER A O 1
ATOM 743 N N . MET A 1 96 ? 0.850 -5.164 14.523 1.00 95.62 96 MET A N 1
ATOM 744 C CA . MET A 1 96 ? -0.275 -6.052 14.842 1.00 95.62 96 MET A CA 1
ATOM 745 C C . MET A 1 96 ? -0.652 -6.951 13.662 1.00 95.62 96 MET A C 1
ATOM 747 O O . MET A 1 96 ? -0.112 -6.808 12.555 1.00 95.62 96 MET A O 1
ATOM 751 N N . ALA A 1 97 ? -1.531 -7.924 13.905 1.00 97.12 97 ALA A N 1
ATOM 752 C CA . ALA A 1 97 ? -2.055 -8.761 12.838 1.00 97.12 97 ALA A CA 1
ATOM 753 C C . ALA A 1 97 ? -3.064 -7.975 11.976 1.00 97.12 97 ALA A C 1
ATOM 755 O O . ALA A 1 97 ? -3.681 -7.028 12.460 1.00 97.12 97 ALA A O 1
ATOM 756 N N . PRO A 1 98 ? -3.267 -8.365 10.702 1.00 97.38 98 PRO A N 1
ATOM 757 C CA . PRO A 1 98 ? -4.273 -7.740 9.842 1.00 97.38 98 PRO A CA 1
ATOM 758 C C . PRO A 1 98 ? -5.685 -7.704 10.443 1.00 97.38 98 PRO A C 1
ATOM 760 O O . PRO A 1 98 ? -6.373 -6.705 10.280 1.00 97.38 98 PRO A O 1
ATOM 763 N N . ALA A 1 99 ? -6.100 -8.762 11.150 1.00 97.44 99 ALA A N 1
ATOM 764 C CA . ALA A 1 99 ? -7.427 -8.835 11.764 1.00 97.44 99 ALA A CA 1
ATOM 765 C C . ALA A 1 99 ? -7.594 -7.774 12.862 1.00 97.44 99 ALA A C 1
ATOM 767 O O . ALA A 1 99 ? -8.516 -6.968 12.786 1.00 97.44 99 ALA A O 1
ATOM 768 N N . ASP A 1 100 ? -6.635 -7.697 13.790 1.00 97.88 100 ASP A N 1
ATOM 769 C CA . ASP A 1 100 ? -6.609 -6.679 14.848 1.00 97.88 100 ASP A CA 1
ATOM 770 C C . ASP A 1 100 ? -6.615 -5.258 14.263 1.00 97.88 100 ASP A C 1
ATOM 772 O O . ASP A 1 100 ? -7.259 -4.353 14.793 1.00 97.88 100 ASP A O 1
ATOM 776 N N . LEU A 1 101 ? -5.907 -5.054 13.144 1.00 97.81 101 LEU A N 1
ATOM 777 C CA . LEU A 1 101 ? -5.892 -3.765 12.462 1.00 97.81 101 LEU A CA 1
ATOM 778 C C . LEU A 1 101 ? -7.266 -3.417 11.885 1.00 97.81 101 LEU A C 1
ATOM 780 O O . LEU A 1 101 ? -7.717 -2.290 12.049 1.00 97.81 101 LEU A O 1
ATOM 784 N N . VAL A 1 102 ? -7.934 -4.355 11.214 1.00 97.56 102 VAL A N 1
ATOM 785 C CA . VAL A 1 102 ? -9.271 -4.121 10.647 1.00 97.56 102 VAL A CA 1
ATOM 786 C C . VAL A 1 102 ? -10.293 -3.831 11.747 1.00 97.56 102 VAL A C 1
ATOM 788 O O . VAL A 1 102 ? -11.095 -2.911 11.591 1.00 97.56 102 VAL A O 1
ATOM 791 N N . GLU A 1 103 ? -10.232 -4.543 12.875 1.00 97.25 103 GLU A N 1
ATOM 792 C CA . GLU A 1 103 ? -11.063 -4.254 14.052 1.00 97.25 103 GLU A CA 1
ATOM 793 C C . GLU A 1 103 ? -10.794 -2.847 14.591 1.00 97.25 103 GLU A C 1
ATOM 795 O O . GLU A 1 103 ? -11.720 -2.063 14.788 1.00 97.25 103 GLU A O 1
ATOM 800 N N . ARG A 1 104 ? -9.520 -2.470 14.734 1.00 96.81 104 ARG A N 1
ATOM 801 C CA . ARG A 1 104 ? -9.167 -1.123 15.180 1.00 96.81 104 ARG A CA 1
ATOM 802 C C . ARG A 1 104 ? -9.650 -0.041 14.214 1.00 96.81 104 ARG A C 1
ATOM 804 O O . ARG A 1 104 ? -10.154 0.990 14.646 1.00 96.81 104 ARG A O 1
ATOM 811 N N . LEU A 1 105 ? -9.506 -0.261 12.910 1.00 96.81 105 LEU A N 1
ATOM 812 C CA . LEU A 1 105 ? -9.987 0.664 11.885 1.00 96.81 105 LEU A CA 1
ATOM 813 C C . LEU A 1 105 ? -11.512 0.808 11.928 1.00 96.81 105 LEU A C 1
ATOM 815 O O . LEU A 1 105 ? -12.020 1.914 11.752 1.00 96.81 105 LEU A O 1
ATOM 819 N N . ALA A 1 106 ? -12.233 -0.280 12.205 1.00 96.38 106 ALA A N 1
ATOM 820 C CA . ALA A 1 106 ? -13.674 -0.251 12.423 1.00 96.38 106 ALA A CA 1
ATOM 821 C C . ALA A 1 106 ? -14.056 0.615 13.634 1.00 96.38 106 ALA A C 1
ATOM 823 O O . ALA A 1 106 ? -14.984 1.422 13.534 1.00 96.38 106 ALA A O 1
ATOM 824 N N . ASP A 1 107 ? -13.337 0.468 14.749 1.00 96.75 107 ASP A N 1
ATOM 825 C CA . ASP A 1 107 ? -13.555 1.239 15.980 1.00 96.75 107 ASP A CA 1
ATOM 826 C C . ASP A 1 107 ? -13.232 2.727 15.797 1.00 96.75 107 ASP A C 1
ATOM 828 O O . ASP A 1 107 ? -13.947 3.594 16.302 1.00 96.75 107 ASP A O 1
ATOM 832 N N . ASP A 1 108 ? -12.195 3.028 15.012 1.00 95.44 108 ASP A N 1
ATOM 833 C CA . ASP A 1 108 ? -11.807 4.390 14.643 1.00 95.44 108 ASP A CA 1
ATOM 834 C C . ASP A 1 108 ? -12.753 5.004 13.577 1.00 95.44 108 ASP A C 1
ATOM 836 O O . ASP A 1 108 ? -12.607 6.173 13.213 1.00 95.44 108 ASP A O 1
ATOM 840 N N . GLY A 1 109 ? -13.734 4.244 13.071 1.00 95.75 109 GLY A N 1
ATOM 841 C CA . GLY A 1 109 ? -14.757 4.719 12.133 1.00 95.75 109 GLY A CA 1
ATOM 842 C C . GLY A 1 109 ? -14.324 4.782 10.664 1.00 95.75 109 GLY A C 1
ATOM 843 O O . GLY A 1 109 ? -14.978 5.463 9.868 1.00 95.75 109 GLY A O 1
ATOM 844 N N . ALA A 1 110 ? -13.247 4.087 10.284 1.00 96.00 110 ALA A N 1
ATOM 845 C CA . ALA A 1 110 ? -12.809 4.005 8.894 1.00 96.00 110 ALA A CA 1
ATOM 846 C C . ALA A 1 110 ? -13.889 3.351 8.017 1.00 96.00 110 ALA A C 1
ATOM 848 O O . ALA A 1 110 ? -14.522 2.370 8.418 1.00 96.00 110 ALA A O 1
ATOM 849 N N . ARG A 1 111 ? -14.095 3.874 6.801 1.00 96.88 111 ARG A N 1
ATOM 850 C CA . ARG A 1 111 ? -15.075 3.303 5.859 1.00 96.88 111 ARG A CA 1
ATOM 851 C C . ARG A 1 111 ? -14.429 2.532 4.722 1.00 96.88 111 ARG A C 1
ATOM 853 O O . ARG A 1 111 ? -14.964 1.498 4.328 1.00 96.88 111 ARG A O 1
ATOM 860 N N . HIS A 1 112 ? -13.297 3.013 4.207 1.00 98.19 112 HIS A N 1
ATOM 861 C CA . HIS A 1 112 ? -12.599 2.388 3.083 1.00 98.19 112 HIS A CA 1
ATOM 862 C C . HIS A 1 112 ? -11.079 2.479 3.248 1.00 98.19 112 HIS A C 1
ATOM 864 O O . HIS A 1 112 ? -10.509 3.565 3.390 1.00 98.19 112 HIS A O 1
ATOM 870 N N . THR A 1 113 ? -10.433 1.316 3.256 1.00 98.31 113 THR A N 1
ATOM 871 C CA . THR A 1 113 ? -8.993 1.129 3.425 1.00 98.31 113 THR A CA 1
ATOM 872 C C . THR A 1 113 ? -8.367 0.555 2.160 1.00 98.31 113 THR A C 1
ATOM 874 O O . THR A 1 113 ? -8.803 -0.480 1.660 1.00 98.31 113 THR A O 1
ATOM 877 N N . TYR A 1 114 ? -7.313 1.207 1.679 1.00 98.50 114 TYR A N 1
ATOM 878 C CA . TYR A 1 114 ? -6.429 0.710 0.634 1.00 98.50 114 TYR A CA 1
ATOM 879 C C . TYR A 1 114 ? -5.269 -0.068 1.260 1.00 98.50 114 TYR A C 1
ATOM 881 O O . TYR A 1 114 ? -4.514 0.488 2.056 1.00 98.50 114 TYR A O 1
ATOM 889 N N . VAL A 1 115 ? -5.118 -1.343 0.905 1.00 98.25 115 VAL A N 1
ATOM 890 C CA . VAL A 1 115 ? -3.981 -2.179 1.303 1.00 98.25 115 VAL A CA 1
ATOM 891 C C . VAL A 1 115 ? -2.993 -2.285 0.148 1.00 98.25 115 VAL A C 1
ATOM 893 O O . VAL A 1 115 ? -3.331 -2.795 -0.919 1.00 98.25 115 VAL A O 1
ATOM 896 N N . ASP A 1 116 ? -1.758 -1.861 0.401 1.00 95.81 116 ASP A N 1
ATOM 897 C CA . ASP A 1 116 ? -0.668 -1.850 -0.569 1.00 95.81 116 ASP A CA 1
ATOM 898 C C . ASP A 1 116 ? 0.571 -2.617 -0.068 1.00 95.81 116 ASP A C 1
ATOM 900 O O . ASP A 1 116 ? 0.811 -2.806 1.131 1.00 95.81 116 ASP A O 1
ATOM 904 N N . GLY A 1 117 ? 1.398 -3.057 -1.010 1.00 92.56 117 GLY A N 1
ATOM 905 C CA . GLY A 1 117 ? 2.626 -3.799 -0.783 1.00 92.56 117 GLY A CA 1
ATOM 906 C C . GLY A 1 117 ? 2.414 -5.303 -0.762 1.00 92.56 117 GLY A C 1
ATOM 907 O O . GLY A 1 117 ? 1.624 -5.831 0.016 1.00 92.56 117 GLY A O 1
ATOM 908 N N . GLY A 1 118 ? 3.188 -6.027 -1.575 1.00 90.38 118 GLY A N 1
ATOM 909 C CA . GLY A 1 118 ? 2.941 -7.450 -1.828 1.00 90.38 118 GLY A CA 1
ATOM 910 C C . GLY A 1 118 ? 2.903 -8.333 -0.580 1.00 90.38 118 GLY A C 1
ATOM 911 O O . GLY A 1 118 ? 1.996 -9.148 -0.441 1.00 90.38 118 GLY A O 1
ATOM 912 N N . VAL A 1 119 ? 3.823 -8.143 0.373 1.00 91.88 119 VAL A N 1
ATOM 913 C CA . VAL A 1 119 ? 3.806 -8.901 1.640 1.00 91.88 119 VAL A CA 1
ATOM 914 C C . VAL A 1 119 ? 2.569 -8.564 2.475 1.00 91.88 119 VAL A C 1
ATOM 916 O O . VAL A 1 119 ? 1.967 -9.455 3.070 1.00 91.88 119 VAL A O 1
ATOM 919 N N . THR A 1 120 ? 2.170 -7.296 2.525 1.00 96.12 120 THR A N 1
ATOM 920 C CA . THR A 1 120 ? 0.991 -6.856 3.279 1.00 96.12 120 THR A CA 1
ATOM 921 C C . THR A 1 120 ? -0.283 -7.409 2.653 1.00 96.12 120 THR A C 1
ATOM 923 O O . THR A 1 120 ? -1.068 -8.042 3.356 1.00 96.12 120 THR A O 1
ATOM 926 N N . ILE A 1 121 ? -0.428 -7.288 1.331 1.00 96.75 121 ILE A N 1
ATOM 927 C CA . ILE A 1 121 ? -1.538 -7.859 0.561 1.00 96.75 121 ILE A CA 1
ATOM 928 C C . ILE A 1 121 ? -1.656 -9.365 0.825 1.00 96.75 121 ILE A C 1
ATOM 930 O O . ILE A 1 121 ? -2.732 -9.839 1.180 1.00 96.75 121 ILE A O 1
ATOM 934 N N . GLN A 1 122 ? -0.550 -10.121 0.778 1.00 94.69 122 GLN A N 1
ATOM 935 C CA . GLN A 1 122 ? -0.556 -11.554 1.111 1.00 94.69 122 GLN A CA 1
ATOM 936 C C . GLN A 1 122 ? -1.075 -11.841 2.520 1.00 94.69 122 GLN A C 1
ATOM 938 O O . GLN A 1 122 ? -1.792 -12.819 2.727 1.00 94.69 122 GLN A O 1
ATOM 943 N N . ARG A 1 123 ? -0.688 -11.031 3.511 1.00 96.25 123 ARG A N 1
ATOM 944 C CA . ARG A 1 123 ? -1.127 -11.226 4.899 1.00 96.25 123 ARG A CA 1
ATOM 945 C C . ARG A 1 123 ? -2.629 -10.986 5.043 1.00 96.25 123 ARG A C 1
ATOM 947 O O . ARG A 1 123 ? -3.277 -11.764 5.735 1.00 96.25 123 ARG A O 1
ATOM 954 N N . PHE A 1 124 ? -3.175 -9.974 4.372 1.00 97.69 124 PHE A N 1
ATOM 955 C CA . PHE A 1 124 ? -4.616 -9.707 4.363 1.00 97.69 124 PHE A CA 1
ATOM 956 C C . PHE A 1 124 ? -5.405 -10.771 3.586 1.00 97.69 124 PHE A C 1
ATOM 958 O O . PHE A 1 124 ? -6.428 -11.241 4.079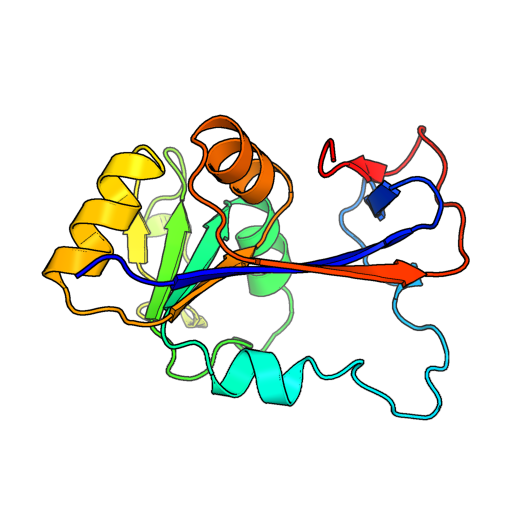 1.00 97.69 124 PHE A O 1
ATOM 965 N N . LEU A 1 125 ? -4.902 -11.223 2.431 1.00 96.81 125 LEU A N 1
ATOM 966 C CA . LEU A 1 125 ? -5.506 -12.315 1.657 1.00 96.81 125 LEU A CA 1
ATOM 967 C C . LEU A 1 125 ? -5.569 -13.615 2.468 1.00 96.81 125 LEU A C 1
ATOM 969 O O . LEU A 1 125 ? -6.622 -14.239 2.546 1.00 96.81 125 LEU A O 1
ATOM 973 N N . ARG A 1 126 ? -4.473 -14.002 3.138 1.00 97.00 126 ARG A N 1
ATOM 974 C CA . ARG A 1 126 ? -4.442 -15.198 4.005 1.00 97.00 126 ARG A CA 1
ATOM 975 C C . ARG A 1 126 ? -5.407 -15.110 5.184 1.00 97.00 126 ARG A C 1
ATOM 977 O O . ARG A 1 126 ? -5.858 -16.143 5.664 1.00 97.00 126 ARG A O 1
ATOM 984 N N . ALA A 1 127 ? -5.689 -13.899 5.657 1.00 97.06 127 ALA A N 1
ATOM 985 C CA . ALA A 1 127 ? -6.648 -13.654 6.725 1.00 97.06 127 ALA A CA 1
ATOM 986 C C . ALA A 1 127 ? -8.103 -13.554 6.222 1.00 97.06 127 ALA A C 1
ATOM 988 O O . ALA A 1 127 ? -9.006 -13.462 7.045 1.00 97.06 127 ALA A O 1
ATOM 989 N N . GLY A 1 128 ? -8.342 -13.578 4.903 1.00 97.38 128 GLY A N 1
ATOM 990 C CA . GLY A 1 128 ? -9.679 -13.433 4.322 1.00 97.38 128 GLY A CA 1
ATOM 991 C C . GLY A 1 128 ? -10.271 -12.029 4.479 1.00 97.38 128 GLY A C 1
ATOM 992 O O . GLY A 1 128 ? -11.485 -11.899 4.568 1.00 97.38 128 GLY A O 1
ATOM 993 N N . LEU A 1 129 ? -9.423 -10.996 4.549 1.00 97.94 129 LEU A N 1
ATOM 994 C CA . LEU A 1 129 ? -9.820 -9.621 4.887 1.00 97.94 129 LEU A CA 1
ATOM 995 C C . LEU A 1 129 ? -9.898 -8.672 3.684 1.00 97.94 129 LEU A C 1
ATOM 997 O O . LEU A 1 129 ? -10.033 -7.475 3.891 1.00 97.94 129 LEU A O 1
ATOM 1001 N N . ILE A 1 130 ? -9.734 -9.153 2.449 1.00 98.19 130 ILE A N 1
ATOM 1002 C CA . ILE A 1 130 ? -9.837 -8.312 1.245 1.00 98.19 130 ILE A CA 1
ATOM 1003 C C . ILE A 1 130 ? -11.239 -8.456 0.652 1.00 98.19 130 ILE A C 1
ATOM 1005 O O . ILE A 1 130 ? -11.623 -9.559 0.269 1.00 98.19 130 ILE A O 1
ATOM 1009 N N . ASP A 1 131 ? -11.964 -7.343 0.533 1.00 98.00 131 ASP A N 1
ATOM 1010 C CA . ASP A 1 131 ? -13.302 -7.302 -0.069 1.00 98.00 131 ASP A CA 1
ATOM 1011 C C . ASP A 1 131 ? -13.240 -7.154 -1.595 1.00 98.00 131 ASP A C 1
ATOM 1013 O O . ASP A 1 131 ? -14.043 -7.738 -2.320 1.00 98.00 131 ASP A O 1
ATOM 1017 N N . GLU A 1 132 ? -12.291 -6.358 -2.097 1.00 97.44 132 GLU A N 1
ATOM 1018 C CA . GLU A 1 132 ? -12.166 -6.047 -3.523 1.00 97.44 132 GLU A CA 1
ATOM 1019 C C . GLU A 1 132 ? -10.702 -5.928 -3.941 1.00 97.44 132 GLU A C 1
ATOM 1021 O O . GLU A 1 132 ? -9.870 -5.400 -3.202 1.00 97.44 132 GLU A O 1
ATOM 1026 N N . MET A 1 133 ? -10.381 -6.398 -5.143 1.00 97.25 133 MET A N 1
ATOM 1027 C CA . MET A 1 133 ? -9.041 -6.285 -5.699 1.00 97.25 133 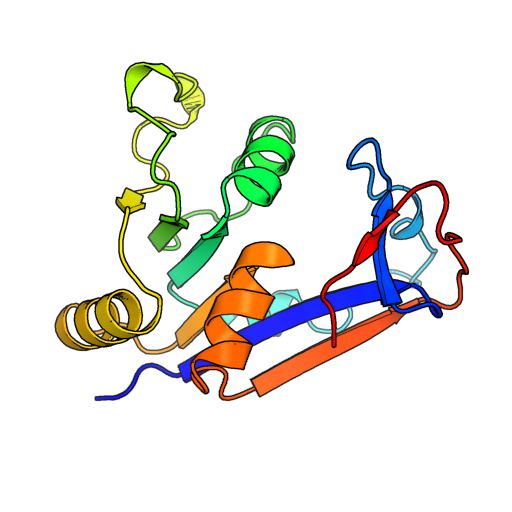MET A CA 1
ATOM 1028 C C . MET A 1 133 ? -9.101 -5.921 -7.179 1.00 97.25 133 MET A C 1
ATOM 1030 O O . MET A 1 133 ? -9.602 -6.693 -7.996 1.00 97.25 133 MET A O 1
ATOM 1034 N N . THR A 1 134 ? -8.529 -4.770 -7.512 1.00 96.38 134 THR A N 1
ATOM 1035 C CA . THR A 1 134 ? -8.309 -4.317 -8.885 1.00 96.38 134 THR A CA 1
ATOM 1036 C C . THR A 1 134 ? -6.866 -4.614 -9.264 1.00 96.38 134 THR A C 1
ATOM 1038 O O . THR A 1 134 ? -5.935 -4.138 -8.611 1.00 96.38 134 THR A O 1
ATOM 1041 N N . VAL A 1 135 ? -6.676 -5.433 -10.302 1.00 93.81 135 VAL A N 1
ATOM 1042 C CA . VAL A 1 135 ? -5.350 -5.853 -10.775 1.00 93.81 135 VAL A CA 1
ATOM 1043 C C . VAL A 1 135 ? -5.143 -5.404 -12.216 1.00 93.81 135 VAL A C 1
ATOM 1045 O O . VAL A 1 135 ? -5.721 -5.977 -13.140 1.00 93.81 135 VAL A O 1
ATOM 1048 N N . SER A 1 136 ? -4.273 -4.417 -12.411 1.00 92.06 136 SER A N 1
ATOM 1049 C CA . SER A 1 136 ? -3.874 -3.938 -13.736 1.00 92.06 136 SER A CA 1
ATOM 1050 C C . SER A 1 136 ? -2.685 -4.749 -14.235 1.00 92.06 136 SER A C 1
ATOM 1052 O O . SER A 1 136 ? -1.573 -4.639 -13.717 1.00 92.06 136 SER A O 1
ATOM 1054 N N . ARG A 1 137 ? -2.908 -5.605 -15.234 1.00 90.88 137 ARG A N 1
ATOM 1055 C CA . ARG A 1 137 ? -1.878 -6.523 -15.731 1.00 90.88 137 ARG A CA 1
ATOM 1056 C C . ARG A 1 137 ? -1.166 -5.944 -16.951 1.00 90.88 137 ARG A C 1
ATOM 1058 O O . ARG A 1 137 ? -1.729 -5.912 -18.041 1.00 90.88 137 ARG A O 1
ATOM 1065 N N . MET A 1 138 ? 0.082 -5.529 -16.768 1.00 89.56 138 MET A N 1
ATOM 1066 C CA . MET A 1 138 ? 0.894 -4.924 -17.822 1.00 89.56 138 MET A CA 1
ATOM 1067 C C . MET A 1 138 ? 1.448 -5.995 -18.772 1.00 89.56 138 MET A C 1
ATOM 1069 O O . MET A 1 138 ? 1.877 -7.056 -18.304 1.00 89.56 138 MET A O 1
ATOM 1073 N N . PRO A 1 139 ? 1.498 -5.741 -20.094 1.00 90.12 139 PRO A N 1
ATOM 1074 C CA . PRO A 1 139 ? 1.944 -6.706 -21.101 1.00 90.12 139 PRO A CA 1
ATOM 1075 C C . PRO A 1 139 ? 3.481 -6.833 -21.155 1.00 90.12 139 PRO A C 1
ATOM 1077 O O . PRO A 1 139 ? 4.094 -6.761 -22.217 1.00 90.12 139 PRO A O 1
ATOM 1080 N N . VAL A 1 140 ? 4.117 -7.029 -20.000 1.00 88.69 140 VAL A N 1
ATOM 1081 C CA . VAL A 1 140 ? 5.567 -7.176 -19.830 1.00 88.69 140 VAL A CA 1
ATOM 1082 C C . VAL A 1 140 ? 5.870 -8.405 -18.978 1.00 88.69 140 VAL A C 1
ATOM 1084 O O . VAL A 1 140 ? 5.141 -8.706 -18.036 1.00 88.69 140 VAL A O 1
ATOM 1087 N N . LEU A 1 141 ? 6.945 -9.121 -19.303 1.00 89.62 141 LEU A N 1
ATOM 1088 C CA . LEU A 1 141 ? 7.483 -10.209 -18.485 1.00 89.62 141 LEU A CA 1
ATOM 1089 C C . LEU A 1 141 ? 8.725 -9.698 -17.755 1.00 89.62 141 LEU A C 1
ATOM 1091 O O . LEU A 1 141 ? 9.645 -9.203 -18.407 1.00 89.62 141 LEU A O 1
ATOM 1095 N N . LEU A 1 142 ? 8.756 -9.803 -16.425 1.00 86.25 142 LEU A N 1
ATOM 1096 C CA . LEU A 1 142 ? 9.924 -9.387 -15.636 1.00 86.25 142 LEU A CA 1
ATOM 1097 C C . LEU A 1 142 ? 10.909 -10.536 -15.396 1.00 86.25 142 LEU A C 1
ATOM 1099 O O . LEU A 1 142 ? 12.106 -10.286 -15.286 1.00 86.25 142 LEU A O 1
ATOM 1103 N N . GLY A 1 143 ? 10.436 -11.783 -15.372 1.00 79.31 143 GLY A N 1
ATOM 1104 C CA . GLY A 1 143 ? 11.255 -12.957 -15.085 1.00 79.31 143 GLY A CA 1
ATOM 1105 C C . GLY A 1 143 ? 11.524 -13.158 -13.588 1.00 79.31 143 GLY A C 1
ATOM 1106 O O . GLY A 1 143 ? 11.539 -12.225 -12.788 1.00 79.31 143 GLY A O 1
ATOM 1107 N N . ALA A 1 144 ? 11.731 -14.419 -13.193 1.00 66.69 144 ALA A N 1
ATOM 1108 C CA . ALA A 1 144 ? 11.837 -14.826 -11.788 1.00 66.69 144 ALA A CA 1
ATOM 1109 C C . ALA A 1 144 ? 13.149 -14.455 -11.093 1.00 66.69 144 ALA A C 1
ATOM 1111 O O . ALA A 1 144 ? 13.198 -14.463 -9.865 1.00 66.69 144 ALA A O 1
ATOM 1112 N N . ASP A 1 145 ? 14.170 -14.079 -11.856 1.00 58.25 145 ASP A N 1
ATOM 1113 C CA . ASP A 1 145 ? 15.509 -13.841 -11.317 1.00 58.25 145 ASP A CA 1
ATOM 1114 C C . ASP A 1 145 ? 15.659 -12.436 -10.709 1.00 58.25 145 ASP A C 1
ATOM 1116 O O . ASP A 1 145 ? 16.682 -12.136 -10.096 1.00 58.25 145 ASP A O 1
ATOM 1120 N N . ILE A 1 146 ? 14.648 -11.567 -10.871 1.00 52.59 146 ILE A N 1
ATOM 1121 C CA . ILE A 1 146 ? 14.768 -10.133 -10.587 1.00 52.59 146 ILE A CA 1
ATOM 1122 C C . ILE A 1 146 ? 13.475 -9.463 -10.093 1.00 52.59 146 ILE A C 1
ATOM 1124 O O . ILE A 1 146 ? 13.307 -8.279 -10.371 1.00 52.59 146 ILE A O 1
ATOM 1128 N N . ALA A 1 147 ? 12.530 -10.138 -9.415 1.00 60.06 147 ALA A N 1
ATOM 1129 C CA . ALA A 1 147 ? 11.257 -9.473 -9.092 1.00 60.06 147 ALA A CA 1
ATOM 1130 C C . ALA A 1 147 ? 10.464 -9.987 -7.863 1.00 60.06 147 ALA A C 1
ATOM 1132 O O . ALA A 1 147 ? 10.510 -11.161 -7.494 1.00 60.06 147 ALA A O 1
ATOM 1133 N N . VAL A 1 148 ? 9.702 -9.082 -7.229 1.00 61.56 148 VAL A N 1
ATOM 1134 C CA . VAL A 1 148 ? 8.853 -9.326 -6.042 1.00 61.56 148 VAL A CA 1
ATOM 1135 C C . VAL A 1 148 ? 7.451 -9.772 -6.471 1.00 61.56 148 VAL A C 1
ATOM 1137 O O . VAL A 1 148 ? 6.803 -9.097 -7.270 1.00 61.56 148 VAL A O 1
ATOM 1140 N N . ARG A 1 149 ? 6.962 -10.898 -5.933 1.00 60.03 149 ARG A N 1
ATOM 1141 C CA . ARG A 1 149 ? 5.624 -11.453 -6.226 1.00 60.03 149 ARG A CA 1
ATOM 1142 C C . ARG A 1 149 ? 4.607 -11.092 -5.148 1.00 60.03 149 ARG A C 1
ATOM 1144 O O . ARG A 1 149 ? 4.925 -11.110 -3.961 1.00 60.03 149 ARG A O 1
ATOM 1151 N N . VAL A 1 150 ? 3.354 -10.900 -5.558 1.00 56.84 150 VAL A N 1
ATOM 1152 C CA . VAL A 1 150 ? 2.209 -10.809 -4.631 1.00 56.84 150 VAL A CA 1
ATOM 1153 C C . VAL A 1 150 ? 1.680 -12.190 -4.252 1.00 56.84 150 VAL A C 1
ATOM 1155 O O . VAL A 1 150 ? 1.004 -12.302 -3.247 1.00 56.84 150 VAL A O 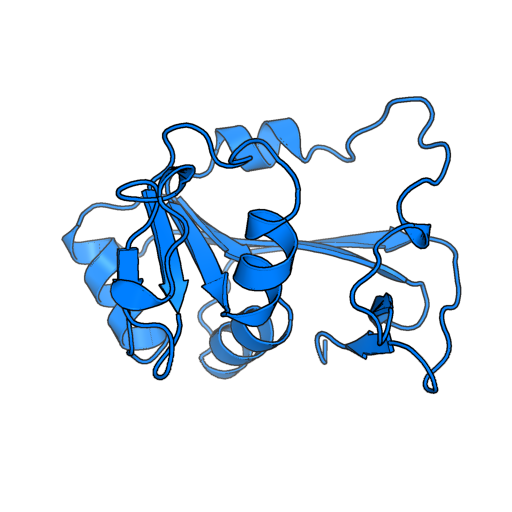1
ATOM 1158 N N . GLY A 1 151 ? 2.081 -13.274 -4.923 1.00 55.66 151 GLY A N 1
ATOM 1159 C CA . GLY A 1 151 ? 1.595 -14.615 -4.567 1.00 55.66 151 GLY A CA 1
ATOM 1160 C C . GLY A 1 151 ? 0.069 -14.709 -4.662 1.00 55.66 151 GLY A C 1
ATOM 1161 O O . GLY A 1 151 ? -0.553 -15.269 -3.762 1.00 55.66 151 GLY A O 1
ATOM 1162 N N . LEU A 1 152 ? -0.484 -14.074 -5.704 1.00 52.31 152 LEU A N 1
ATOM 1163 C CA . LEU A 1 152 ? -1.871 -14.229 -6.139 1.00 52.31 152 LEU A CA 1
ATOM 1164 C C . LEU A 1 152 ? -2.108 -15.650 -6.658 1.00 52.31 152 LEU A C 1
ATOM 1166 O O . LEU A 1 152 ? -1.168 -16.199 -7.283 1.00 52.31 152 LEU A O 1
#

Mean predicted aligned error: 5.05 Å

Radius of gyration: 15.36 Å; Cα contacts (8 Å, |Δi|>4): 251; chains: 1; bounding box: 35×31×40 Å

Foldseek 3Di:
DQAAEEEEAEAEQVFFGAWQVRDPVLVPPPPVPDPVCVVVVLVVFQEEEEEPSVVVVQLPPPDNPNPNGAYEYADPPDDPVNDDPVCVPVYYYDDDQPVVVSVVCVVVPGHYYYYDDLVRLLRCVVVVNHPYYHYHYDHDDPDDVIGDHSPD